Protein AF-A0A960EHS6-F1 (afdb_monomer_lite)

Sequence (74 aa):
MGGVQGIATREIVAAAGQRNASAVSYHFGSRQGLLLEILARRGAPVDRERGRRRAALGDRPSVAELVRCLVAPY

pLDDT: mean 91.99, std 8.31, range [46.38, 98.0]

Structure (mmCIF, N/CA/C/O backbone):
data_AF-A0A960EHS6-F1
#
_entry.id   AF-A0A960EHS6-F1
#
loop_
_atom_site.group_PDB
_atom_site.id
_atom_site.type_symbol
_atom_site.label_atom_id
_atom_site.label_alt_id
_atom_site.label_comp_id
_atom_site.label_asym_id
_atom_site.label_entity_id
_atom_site.label_seq_id
_atom_site.pdbx_PDB_ins_code
_atom_site.Cartn_x
_atom_site.Cartn_y
_atom_site.Cartn_z
_atom_site.occupancy
_atom_site.B_iso_or_equiv
_atom_site.auth_seq_id
_atom_site.auth_comp_id
_atom_site.auth_asym_id
_atom_site.auth_atom_id
_atom_site.pdbx_PDB_model_num
ATOM 1 N N . MET A 1 1 ? 8.374 0.852 21.536 1.00 46.38 1 MET A N 1
ATOM 2 C CA . MET A 1 1 ? 8.122 -0.388 20.774 1.00 46.38 1 MET A CA 1
ATOM 3 C C . MET A 1 1 ? 6.627 -0.549 20.598 1.00 46.38 1 MET A C 1
ATOM 5 O O . MET A 1 1 ? 5.929 -0.674 21.589 1.00 46.38 1 MET A O 1
ATOM 9 N N . GLY A 1 2 ? 6.135 -0.491 19.368 1.00 59.75 2 GLY A N 1
ATOM 10 C CA . GLY A 1 2 ? 4.711 -0.634 19.083 1.00 59.75 2 GLY A CA 1
ATOM 11 C C . GLY A 1 2 ? 4.482 -0.368 17.611 1.00 59.75 2 GLY A C 1
ATOM 12 O O . GLY A 1 2 ? 4.073 0.722 17.237 1.00 59.75 2 GLY A O 1
ATOM 13 N N . GLY A 1 3 ? 4.850 -1.331 16.764 1.00 77.75 3 GLY A N 1
ATOM 14 C CA . GLY A 1 3 ? 4.510 -1.268 15.345 1.00 77.75 3 GLY A CA 1
ATOM 15 C C . GLY A 1 3 ? 2.994 -1.318 15.146 1.00 77.75 3 GLY A C 1
ATOM 16 O O . GLY A 1 3 ? 2.212 -1.217 16.090 1.00 77.75 3 GLY A O 1
ATOM 17 N N . VAL A 1 4 ? 2.556 -1.571 13.917 1.00 84.81 4 VAL A N 1
ATOM 18 C CA . VAL A 1 4 ? 1.127 -1.624 13.574 1.00 84.81 4 VAL A CA 1
ATOM 19 C C . VAL A 1 4 ? 0.317 -2.565 14.477 1.00 84.81 4 VAL A C 1
ATOM 21 O O . VAL A 1 4 ? -0.866 -2.334 14.649 1.00 84.81 4 VAL A O 1
ATOM 24 N N . GLN A 1 5 ? 0.898 -3.589 15.103 1.00 84.81 5 GLN A N 1
ATOM 25 C CA . GLN A 1 5 ? 0.167 -4.491 16.007 1.00 84.81 5 GLN A CA 1
ATOM 26 C C . GLN A 1 5 ? -0.034 -3.950 17.432 1.00 84.81 5 GLN A C 1
ATOM 28 O O . GLN A 1 5 ? -0.931 -4.406 18.129 1.00 84.81 5 GLN A O 1
ATOM 33 N N . GLY A 1 6 ? 0.767 -2.973 17.867 1.00 87.88 6 GLY A N 1
ATOM 34 C CA . GLY A 1 6 ? 0.737 -2.467 19.243 1.00 87.88 6 GLY A CA 1
ATOM 35 C C . GLY A 1 6 ? -0.337 -1.414 19.522 1.00 87.88 6 GLY A C 1
ATOM 36 O O . GLY A 1 6 ? -0.577 -1.102 20.680 1.00 87.88 6 GLY A O 1
ATOM 37 N N . ILE A 1 7 ? -0.973 -0.859 18.485 1.00 88.94 7 ILE A N 1
ATOM 38 C CA . ILE A 1 7 ? -1.936 0.245 18.627 1.00 88.94 7 ILE A CA 1
ATOM 39 C C . ILE A 1 7 ? -3.361 -0.301 18.748 1.00 88.94 7 ILE A C 1
ATOM 41 O O . ILE A 1 7 ? -3.866 -0.939 17.817 1.00 88.94 7 ILE A O 1
ATOM 45 N N . ALA A 1 8 ? -4.061 -0.003 19.840 1.00 89.38 8 ALA A N 1
ATOM 46 C CA . ALA A 1 8 ? -5.444 -0.433 20.004 1.00 89.38 8 ALA A CA 1
ATOM 47 C C . ALA A 1 8 ? -6.405 0.347 19.087 1.00 89.38 8 ALA A C 1
ATOM 49 O O . ALA A 1 8 ? -6.234 1.536 18.825 1.00 89.38 8 ALA A O 1
ATOM 50 N N . THR A 1 9 ? -7.493 -0.295 18.647 1.00 89.75 9 THR A N 1
ATOM 51 C CA . THR A 1 9 ? -8.531 0.348 17.812 1.00 89.75 9 THR A CA 1
ATOM 52 C C . THR A 1 9 ? -9.106 1.613 18.458 1.00 89.75 9 THR A C 1
ATOM 54 O O . THR A 1 9 ? -9.383 2.590 17.770 1.00 89.75 9 THR A O 1
ATOM 57 N N . ARG A 1 10 ? -9.234 1.631 19.790 1.00 89.19 10 ARG A N 1
ATOM 58 C CA . ARG A 1 10 ? -9.692 2.808 20.545 1.00 89.19 10 ARG A CA 1
ATOM 59 C C . ARG A 1 10 ? -8.754 4.010 20.415 1.00 89.19 10 ARG A C 1
ATOM 61 O O . ARG A 1 10 ? -9.234 5.133 20.369 1.00 89.19 10 ARG A O 1
ATOM 68 N N . GLU A 1 11 ? -7.443 3.780 20.330 1.00 91.19 11 GLU A N 1
ATOM 69 C CA . GLU A 1 11 ? -6.450 4.849 20.172 1.00 91.19 11 GLU A CA 1
ATOM 70 C C . GLU A 1 11 ? -6.544 5.454 18.773 1.00 91.19 11 GLU A C 1
ATOM 72 O O . GLU A 1 11 ? -6.526 6.670 18.627 1.00 91.19 11 GLU A O 1
ATOM 77 N N . ILE A 1 12 ? -6.747 4.610 17.755 1.00 90.44 12 ILE A N 1
ATOM 78 C CA . ILE A 1 12 ? -7.000 5.044 16.373 1.00 90.44 12 ILE A CA 1
ATOM 79 C C . ILE A 1 12 ? -8.257 5.922 16.307 1.00 90.44 12 ILE A C 1
ATOM 81 O O . ILE A 1 12 ? -8.243 6.990 15.703 1.00 90.44 12 ILE A O 1
ATOM 85 N N . VAL A 1 13 ? -9.341 5.483 16.946 1.00 91.56 13 VAL A N 1
ATOM 86 C CA . VAL A 1 13 ? -10.631 6.188 16.967 1.00 91.56 13 VAL A CA 1
ATOM 87 C C . VAL A 1 13 ? -10.535 7.514 17.718 1.00 91.56 13 VAL A C 1
ATOM 89 O O . VAL A 1 13 ? -10.993 8.531 17.200 1.00 91.56 13 VAL A O 1
ATOM 92 N N . ALA A 1 14 ? -9.864 7.533 18.872 1.00 92.00 14 ALA A N 1
ATOM 93 C CA . ALA A 1 14 ? -9.601 8.757 19.621 1.00 92.00 14 ALA A CA 1
ATOM 94 C C . ALA A 1 14 ? -8.748 9.750 18.813 1.00 92.00 14 ALA A C 1
ATOM 96 O O . ALA A 1 14 ? -9.099 10.925 18.721 1.00 92.00 14 ALA A O 1
ATOM 97 N N . ALA A 1 15 ? -7.677 9.277 18.167 1.00 92.75 15 ALA A N 1
ATOM 98 C CA . ALA A 1 15 ? -6.831 10.101 17.302 1.00 92.75 15 ALA A CA 1
ATOM 99 C C . ALA A 1 15 ? -7.585 10.636 16.069 1.00 92.75 15 ALA A C 1
ATOM 101 O O . ALA A 1 15 ? -7.285 11.725 15.588 1.00 92.75 15 ALA A O 1
ATOM 102 N N . ALA A 1 16 ? -8.592 9.905 15.583 1.00 91.12 16 ALA A N 1
ATOM 103 C CA . ALA A 1 16 ? -9.486 10.340 14.511 1.00 91.12 16 ALA A CA 1
ATOM 104 C C . ALA A 1 16 ? -10.605 11.297 14.979 1.00 91.12 16 ALA A C 1
ATOM 106 O O . ALA A 1 16 ? -11.484 11.639 14.187 1.00 91.12 16 ALA A O 1
ATOM 107 N N . GLY A 1 17 ? -10.623 11.703 16.257 1.00 93.06 17 GLY A N 1
ATOM 108 C CA . GLY A 1 17 ? -11.670 12.557 16.832 1.00 93.06 17 GLY A CA 1
ATOM 109 C C . GLY A 1 17 ? -13.032 11.867 16.970 1.00 93.06 17 GLY A C 1
ATOM 110 O O . GLY A 1 17 ? -14.045 12.523 17.207 1.00 93.06 17 GLY A O 1
ATOM 111 N N . GLN A 1 18 ? -13.074 10.544 16.815 1.00 89.12 18 GLN A N 1
ATOM 112 C CA . GLN A 1 18 ? -14.283 9.742 16.923 1.00 89.12 18 GLN A CA 1
ATOM 113 C C . GLN A 1 18 ? -14.450 9.241 18.361 1.00 89.12 18 GLN A C 1
ATOM 115 O O . GLN A 1 18 ? -13.483 8.949 19.059 1.00 89.12 18 GLN A O 1
ATOM 120 N N . ARG A 1 19 ? -15.698 9.117 18.821 1.00 84.50 19 ARG A N 1
ATOM 121 C CA . ARG A 1 19 ? -16.013 8.615 20.175 1.00 84.50 19 ARG A CA 1
ATOM 122 C C . ARG A 1 19 ? -16.429 7.142 20.198 1.00 84.50 19 ARG A C 1
ATOM 124 O O . ARG A 1 19 ? -16.626 6.584 21.270 1.00 84.50 19 ARG A O 1
ATOM 131 N N . ASN A 1 20 ? -16.576 6.515 19.029 1.00 86.88 20 ASN A N 1
ATOM 132 C CA . ASN A 1 20 ? -17.153 5.181 18.889 1.00 86.88 20 ASN A CA 1
ATOM 133 C C . ASN A 1 20 ? -16.198 4.217 18.172 1.00 86.88 20 ASN A C 1
ATOM 135 O O . ASN A 1 20 ? -15.903 4.389 16.989 1.00 86.88 20 ASN A O 1
ATOM 139 N N . ALA A 1 21 ? -15.774 3.161 18.872 1.00 82.56 21 ALA A N 1
ATOM 140 C CA . ALA A 1 21 ? -14.930 2.107 18.313 1.00 82.56 21 ALA A CA 1
ATOM 141 C C . ALA A 1 21 ? -15.580 1.379 17.122 1.00 82.56 21 ALA A C 1
ATOM 143 O O . ALA A 1 21 ? -14.880 0.967 16.195 1.00 82.56 21 ALA A O 1
ATOM 144 N N . SER A 1 22 ? -16.914 1.281 17.105 1.00 90.25 22 SER A N 1
ATOM 145 C CA . SER A 1 22 ? -17.672 0.647 16.025 1.00 90.25 22 SER A CA 1
ATOM 146 C C . SER A 1 22 ? -17.547 1.378 14.691 1.00 90.25 22 SER A C 1
ATOM 148 O O . SER A 1 22 ? -17.792 0.759 13.663 1.00 90.25 22 SER A O 1
ATOM 150 N N . ALA A 1 23 ? -17.117 2.648 14.667 1.00 89.94 23 ALA A N 1
ATOM 151 C CA . ALA A 1 23 ? -16.866 3.373 13.420 1.00 89.94 23 ALA A CA 1
ATOM 152 C C . ALA A 1 23 ? -15.827 2.657 12.539 1.00 89.94 23 ALA A C 1
ATOM 154 O O . ALA A 1 23 ? -15.964 2.635 11.318 1.00 89.94 23 ALA A O 1
ATOM 155 N N . VAL A 1 24 ? -14.821 2.011 13.146 1.00 92.31 24 VAL A N 1
ATOM 156 C CA . VAL A 1 24 ? -13.818 1.247 12.390 1.00 92.31 24 VAL A CA 1
ATOM 157 C C . VAL A 1 24 ? -14.451 0.028 11.730 1.00 92.31 24 VAL A C 1
ATOM 159 O O . VAL A 1 24 ? -14.285 -0.170 10.531 1.00 92.31 24 VAL A O 1
ATOM 162 N N . SER A 1 25 ? -15.204 -0.770 12.485 1.00 92.44 25 SER A N 1
ATOM 163 C CA . SER A 1 25 ? -15.885 -1.939 11.923 1.00 92.44 25 SER A CA 1
ATOM 164 C C . SER A 1 25 ? -16.960 -1.548 10.907 1.00 92.44 25 SER A C 1
ATOM 166 O O . SER A 1 25 ? -17.125 -2.234 9.910 1.00 92.44 25 SER A O 1
ATOM 168 N N . TYR A 1 26 ? -17.658 -0.431 11.115 1.00 92.31 26 TYR A N 1
ATOM 169 C CA . TYR A 1 26 ? -18.688 0.056 10.200 1.00 92.31 26 TYR A CA 1
ATOM 170 C C . TYR A 1 26 ? -18.114 0.485 8.844 1.00 92.31 26 TYR A C 1
ATOM 172 O O . TYR A 1 26 ? -18.632 0.089 7.806 1.00 92.31 26 TYR A O 1
ATOM 180 N N . HIS A 1 27 ? -17.029 1.266 8.836 1.00 93.06 27 HIS A N 1
ATOM 181 C CA . HIS A 1 27 ? -16.447 1.775 7.590 1.00 93.06 27 HIS A CA 1
ATOM 182 C C . HIS A 1 27 ? -15.486 0.801 6.913 1.00 93.06 27 HIS A C 1
ATOM 184 O O . HIS A 1 27 ? -15.349 0.831 5.694 1.00 93.06 27 HIS A O 1
ATOM 190 N N . PHE A 1 28 ? -14.803 -0.038 7.691 1.00 94.81 28 PHE A N 1
ATOM 191 C CA . PHE A 1 28 ? -13.697 -0.854 7.193 1.00 94.81 28 PHE A CA 1
ATOM 192 C C . PHE A 1 28 ? -13.885 -2.355 7.440 1.00 94.81 28 PHE A C 1
ATOM 194 O O . PHE A 1 28 ? -12.995 -3.144 7.129 1.00 94.81 28 PHE A O 1
ATOM 201 N N . GLY A 1 29 ? -14.993 -2.777 8.054 1.00 95.44 29 GLY A N 1
ATOM 202 C CA . GLY A 1 29 ? -15.269 -4.168 8.435 1.00 95.44 29 GLY A CA 1
ATOM 203 C C . GLY A 1 29 ? -14.445 -4.658 9.631 1.00 95.44 29 GLY A C 1
ATOM 204 O O . GLY A 1 29 ? -14.951 -5.354 10.507 1.00 95.44 29 GLY A O 1
ATOM 205 N N . SER A 1 30 ? -13.169 -4.279 9.707 1.00 93.81 30 SER A N 1
ATOM 206 C CA . SER A 1 30 ? -12.263 -4.634 10.795 1.00 93.81 30 SER A CA 1
ATOM 207 C C . SER A 1 30 ? -11.057 -3.695 10.866 1.00 93.81 30 SER A C 1
ATOM 209 O O . SER A 1 30 ? -10.780 -2.914 9.955 1.00 93.81 30 SER A O 1
ATOM 211 N N . ARG A 1 31 ? -10.266 -3.829 11.936 1.00 91.44 31 ARG A N 1
ATOM 212 C CA . ARG A 1 31 ? -8.950 -3.180 12.048 1.00 91.44 31 ARG A CA 1
ATOM 213 C C . ARG A 1 31 ? -8.010 -3.579 10.905 1.00 91.44 31 ARG A C 1
ATOM 215 O O . ARG A 1 31 ? -7.261 -2.743 10.412 1.00 91.44 31 ARG A O 1
ATOM 222 N N . GLN A 1 32 ? -8.052 -4.844 10.483 1.00 93.81 32 GLN A N 1
ATOM 223 C CA . GLN A 1 32 ? -7.277 -5.318 9.337 1.00 93.81 32 GLN A CA 1
ATOM 224 C C . GLN A 1 32 ? -7.768 -4.675 8.036 1.00 93.81 32 GLN A C 1
ATOM 226 O O . GLN A 1 32 ? -6.945 -4.236 7.241 1.00 93.81 32 GLN A O 1
ATOM 231 N N . GLY A 1 33 ? -9.085 -4.555 7.850 1.00 95.62 33 GLY A N 1
ATOM 232 C CA . GLY A 1 33 ? -9.667 -3.867 6.697 1.00 95.62 33 GLY A CA 1
ATOM 233 C C . GLY A 1 33 ? -9.235 -2.403 6.619 1.00 95.62 33 GLY A C 1
ATOM 234 O O . GLY A 1 33 ? -8.796 -1.953 5.569 1.00 95.62 33 GLY A O 1
ATOM 235 N N . LEU A 1 34 ? -9.209 -1.691 7.751 1.00 94.25 34 LEU A N 1
ATOM 236 C CA . LEU A 1 34 ? -8.689 -0.319 7.809 1.00 94.25 34 LEU A CA 1
ATOM 237 C C . LEU A 1 34 ? -7.227 -0.240 7.337 1.00 94.25 34 LEU A C 1
ATOM 239 O O . LEU A 1 34 ? -6.859 0.663 6.587 1.00 94.25 34 LEU A O 1
ATOM 243 N N . LEU A 1 35 ? -6.383 -1.182 7.764 1.00 94.44 35 LEU A N 1
ATOM 244 C CA . LEU A 1 35 ? -4.984 -1.226 7.335 1.00 94.44 35 LEU A CA 1
ATOM 245 C C . LEU A 1 35 ? -4.855 -1.501 5.835 1.00 94.44 35 LEU A C 1
ATOM 247 O O . LEU A 1 35 ? -4.058 -0.838 5.174 1.00 94.44 35 LEU A O 1
ATOM 251 N N . LEU A 1 36 ? -5.644 -2.435 5.300 1.00 95.69 36 LEU A N 1
ATOM 252 C CA . LEU A 1 36 ? -5.664 -2.736 3.868 1.00 95.69 36 LEU A CA 1
ATOM 253 C C . LEU A 1 36 ? -6.090 -1.518 3.046 1.00 95.69 36 LEU A C 1
ATOM 255 O O . LEU A 1 36 ? -5.422 -1.199 2.068 1.00 95.69 36 LEU A O 1
ATOM 259 N N . GLU A 1 37 ? -7.110 -0.780 3.482 1.00 96.38 37 GLU A N 1
ATOM 260 C C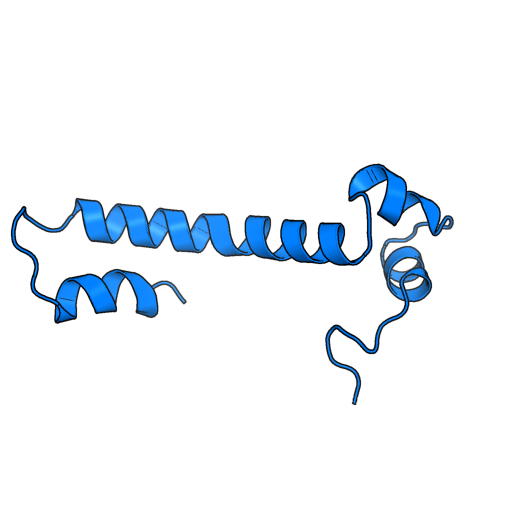A . GLU A 1 37 ? -7.546 0.450 2.812 1.00 96.38 37 GLU A CA 1
ATOM 261 C C . GLU A 1 37 ? -6.473 1.549 2.843 1.00 96.38 37 GLU A C 1
ATOM 263 O O . GLU A 1 37 ? -6.237 2.231 1.844 1.00 96.38 37 GLU A O 1
ATOM 268 N N . ILE A 1 38 ? -5.750 1.704 3.959 1.00 94.81 38 ILE A N 1
ATOM 269 C CA . ILE A 1 38 ? -4.611 2.634 4.030 1.00 94.81 38 ILE A CA 1
ATOM 270 C C . ILE A 1 38 ? -3.516 2.228 3.037 1.00 94.81 38 ILE A C 1
ATOM 272 O O . ILE A 1 38 ? -2.983 3.091 2.331 1.00 94.81 38 ILE A O 1
ATOM 276 N N . LEU A 1 39 ? -3.172 0.938 2.985 1.00 95.06 39 LEU A N 1
ATOM 277 C CA . LEU A 1 39 ? -2.163 0.416 2.065 1.00 95.06 39 LEU A CA 1
ATOM 278 C C . LEU A 1 39 ? -2.595 0.593 0.611 1.00 95.06 39 LEU A C 1
ATOM 280 O O . LEU A 1 39 ? -1.807 1.094 -0.182 1.00 95.06 39 LEU A O 1
ATOM 284 N N . ALA A 1 40 ? -3.844 0.273 0.275 1.00 95.62 40 ALA A N 1
ATOM 285 C CA . ALA A 1 40 ? -4.394 0.454 -1.063 1.00 95.62 40 ALA A CA 1
ATOM 286 C C . ALA A 1 40 ? -4.366 1.930 -1.477 1.00 95.62 40 ALA A C 1
ATOM 288 O O . ALA A 1 40 ? -3.862 2.275 -2.547 1.00 95.62 40 ALA A O 1
ATOM 289 N N . ARG A 1 41 ? -4.817 2.833 -0.598 1.00 96.25 41 ARG A N 1
ATOM 290 C CA . ARG A 1 41 ? -4.826 4.276 -0.868 1.00 96.25 41 ARG A CA 1
ATOM 291 C C . ARG A 1 41 ? -3.422 4.839 -1.092 1.00 96.25 41 ARG A C 1
ATOM 293 O O . ARG A 1 41 ? -3.249 5.703 -1.951 1.00 96.25 41 ARG A O 1
ATOM 300 N N . ARG A 1 42 ? -2.429 4.382 -0.324 1.00 94.38 42 ARG A N 1
ATOM 301 C CA . ARG A 1 42 ? -1.028 4.824 -0.454 1.00 94.38 42 ARG A CA 1
ATOM 302 C C . ARG A 1 42 ? -0.286 4.133 -1.599 1.00 94.38 42 ARG A C 1
ATOM 304 O O . ARG A 1 42 ? 0.586 4.754 -2.195 1.00 94.38 42 ARG A O 1
ATOM 311 N N . GLY A 1 43 ? -0.632 2.886 -1.908 1.00 95.19 43 GLY A N 1
ATOM 312 C CA . GLY A 1 43 ? -0.039 2.093 -2.985 1.00 95.19 43 GLY A CA 1
ATOM 313 C C . GLY A 1 43 ? -0.542 2.495 -4.367 1.00 95.19 43 GLY A C 1
ATOM 314 O O . GLY A 1 43 ? 0.244 2.553 -5.304 1.00 95.19 43 GLY A O 1
ATOM 315 N N . ALA A 1 44 ? -1.813 2.890 -4.493 1.00 96.06 44 ALA A N 1
ATOM 316 C CA . ALA A 1 44 ? -2.416 3.220 -5.785 1.00 96.06 44 ALA A CA 1
ATOM 317 C C . ALA A 1 44 ? -1.645 4.282 -6.605 1.00 96.06 44 ALA A C 1
ATOM 319 O O . ALA A 1 44 ? -1.496 4.099 -7.813 1.00 96.06 44 ALA A O 1
ATOM 320 N N . PRO A 1 45 ? -1.121 5.385 -6.029 1.00 95.88 45 PRO A N 1
ATOM 321 C CA . PRO A 1 45 ? -0.246 6.302 -6.761 1.00 95.88 45 PRO A CA 1
ATOM 322 C C . PRO A 1 45 ? 1.047 5.649 -7.270 1.00 95.88 45 PRO A C 1
ATOM 324 O O . PRO A 1 45 ? 1.409 5.868 -8.425 1.00 95.88 45 PRO A O 1
ATOM 327 N N . VAL A 1 46 ? 1.702 4.832 -6.439 1.00 96.12 46 VAL A N 1
ATOM 328 C CA . VAL A 1 46 ? 2.935 4.108 -6.788 1.00 96.12 46 VAL A CA 1
ATOM 329 C C . VAL A 1 46 ? 2.660 3.114 -7.913 1.00 96.12 46 VAL A C 1
ATOM 331 O O . VAL A 1 46 ? 3.381 3.089 -8.905 1.00 96.12 46 VAL A O 1
ATOM 334 N N . ASP A 1 47 ? 1.572 2.351 -7.820 1.00 96.25 47 ASP A N 1
ATOM 335 C CA . ASP A 1 47 ? 1.177 1.378 -8.841 1.00 96.25 47 ASP A CA 1
ATOM 336 C C . ASP A 1 47 ? 0.790 2.039 -10.166 1.00 96.25 47 ASP A C 1
ATOM 338 O O . ASP A 1 47 ? 1.144 1.538 -11.235 1.00 96.25 47 ASP A O 1
ATOM 342 N N . ARG A 1 48 ? 0.151 3.215 -10.126 1.00 97.12 48 ARG A N 1
ATOM 343 C CA . ARG A 1 48 ? -0.078 4.014 -11.339 1.00 97.12 48 ARG A CA 1
ATOM 344 C C . ARG A 1 48 ? 1.230 4.434 -11.997 1.00 97.12 48 ARG A C 1
ATOM 346 O O . ARG A 1 48 ? 1.347 4.342 -13.216 1.00 97.12 48 ARG A O 1
ATOM 353 N N . GLU A 1 49 ? 2.211 4.876 -11.218 1.00 97.38 49 GLU A N 1
ATOM 354 C CA . GLU A 1 49 ? 3.514 5.278 -11.750 1.00 97.38 49 GLU A CA 1
ATOM 355 C C . GLU A 1 49 ? 4.308 4.083 -12.299 1.00 97.38 49 GLU A C 1
ATOM 357 O O . GLU A 1 49 ? 4.865 4.162 -13.394 1.00 97.38 49 GLU A O 1
ATOM 362 N N . ARG A 1 50 ? 4.278 2.937 -11.609 1.00 97.44 50 ARG A N 1
ATOM 363 C CA . ARG A 1 50 ? 4.804 1.657 -12.116 1.00 97.44 50 ARG A CA 1
ATOM 364 C C . ARG A 1 50 ? 4.197 1.304 -13.468 1.00 97.44 50 ARG A C 1
ATOM 366 O O . ARG A 1 50 ? 4.926 0.959 -14.397 1.00 97.44 50 ARG A O 1
ATOM 373 N N . GLY A 1 51 ? 2.872 1.421 -13.582 1.00 96.88 51 GLY A N 1
ATOM 374 C CA . GLY A 1 51 ? 2.128 1.175 -14.814 1.00 96.88 51 GLY A CA 1
ATOM 375 C C . GLY A 1 51 ? 2.543 2.112 -15.947 1.00 96.88 51 GLY A C 1
ATOM 376 O O . GLY A 1 51 ? 2.820 1.642 -17.048 1.00 96.88 51 GLY A O 1
ATOM 377 N N . ARG A 1 52 ? 2.673 3.417 -15.673 1.00 97.56 52 ARG A N 1
ATOM 378 C CA . ARG A 1 52 ? 3.163 4.402 -16.656 1.00 97.56 52 ARG A CA 1
ATOM 379 C C . ARG A 1 52 ? 4.571 4.076 -17.146 1.00 97.56 52 ARG A C 1
ATOM 381 O O . ARG A 1 52 ? 4.803 4.060 -18.349 1.00 97.56 52 ARG A O 1
ATOM 388 N N . ARG A 1 53 ? 5.496 3.774 -16.230 1.00 97.19 53 ARG A N 1
ATOM 389 C CA . ARG A 1 53 ? 6.880 3.408 -16.571 1.00 97.19 53 ARG A CA 1
ATOM 390 C C . ARG A 1 53 ? 6.940 2.142 -17.410 1.00 97.19 53 ARG A C 1
ATOM 392 O O . ARG A 1 53 ? 7.660 2.116 -18.397 1.00 97.19 53 ARG A O 1
ATOM 399 N N . ARG A 1 54 ? 6.143 1.128 -17.060 1.00 97.12 54 ARG A N 1
ATOM 400 C CA . ARG A 1 54 ? 6.026 -0.108 -17.840 1.00 97.12 54 ARG A CA 1
ATOM 401 C C . ARG A 1 54 ? 5.467 0.151 -19.238 1.00 97.12 54 ARG A C 1
ATOM 403 O O . ARG A 1 54 ? 5.982 -0.425 -20.186 1.00 97.12 54 ARG A O 1
ATOM 410 N N . ALA A 1 55 ? 4.438 0.987 -19.361 1.00 97.06 55 ALA A N 1
ATOM 411 C CA . ALA A 1 55 ? 3.819 1.320 -20.644 1.00 97.06 55 ALA A CA 1
ATOM 412 C C . ALA A 1 55 ? 4.751 2.117 -21.574 1.00 97.06 55 ALA A C 1
ATOM 414 O O . ALA A 1 55 ? 4.573 2.084 -22.785 1.00 97.06 55 ALA A O 1
ATOM 415 N N . ALA A 1 56 ? 5.746 2.812 -21.017 1.00 96.94 56 ALA A N 1
ATOM 416 C CA . ALA A 1 56 ? 6.787 3.491 -21.785 1.00 96.94 56 ALA A CA 1
ATOM 417 C C . ALA A 1 56 ? 7.897 2.548 -22.293 1.00 96.94 56 ALA A C 1
ATOM 419 O O . ALA A 1 56 ? 8.744 2.979 -23.074 1.00 96.94 56 ALA A O 1
ATOM 420 N N . LEU A 1 57 ? 7.922 1.282 -21.859 1.00 97.12 57 LEU A N 1
ATOM 421 C CA . LEU A 1 57 ? 8.857 0.283 -22.376 1.00 97.12 57 LEU A CA 1
ATOM 422 C C . LEU A 1 57 ? 8.301 -0.364 -23.653 1.00 97.12 57 LEU A C 1
ATOM 424 O O . LEU A 1 57 ? 7.094 -0.549 -23.783 1.00 97.12 57 LEU A O 1
ATOM 428 N N . GLY A 1 58 ? 9.188 -0.752 -24.5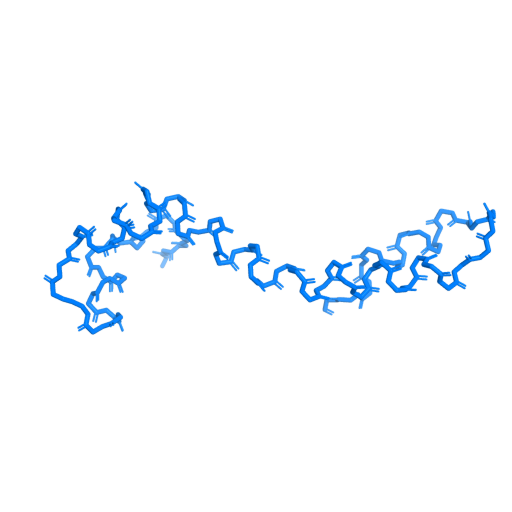73 1.00 95.50 58 GLY A N 1
ATOM 429 C CA . GLY A 1 58 ? 8.816 -1.549 -25.748 1.00 95.50 58 GLY A CA 1
ATOM 430 C C . GLY A 1 58 ? 8.455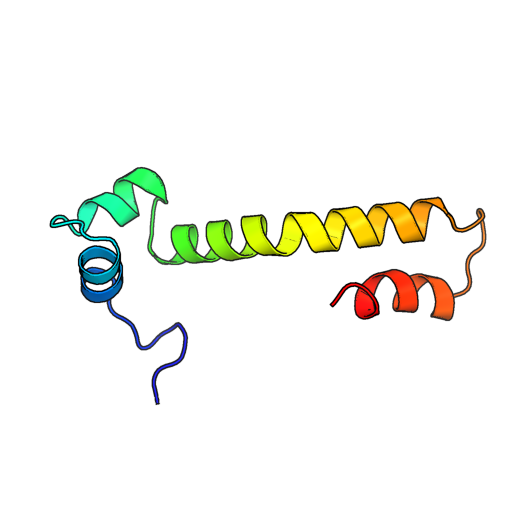 -3.000 -25.401 1.00 95.50 58 GLY A C 1
ATOM 431 O O . GLY A 1 58 ? 8.547 -3.418 -24.249 1.00 95.50 58 GLY A O 1
ATOM 432 N N . ASP A 1 59 ? 8.106 -3.800 -26.412 1.00 95.56 59 ASP A N 1
ATOM 433 C CA . ASP A 1 59 ? 7.553 -5.159 -26.239 1.00 95.56 59 ASP A CA 1
ATOM 434 C C . ASP A 1 59 ? 8.511 -6.177 -25.603 1.00 95.56 59 ASP A C 1
ATOM 436 O O . ASP A 1 59 ? 8.084 -7.204 -25.071 1.00 95.56 59 ASP A O 1
ATOM 440 N N . ARG A 1 60 ? 9.820 -5.912 -25.660 1.00 96.56 60 ARG A N 1
ATOM 441 C CA . ARG A 1 60 ? 10.870 -6.791 -25.126 1.00 96.56 60 ARG A CA 1
ATOM 442 C C . ARG A 1 60 ? 11.776 -6.039 -24.150 1.00 96.56 60 ARG A C 1
ATOM 444 O O . ARG A 1 60 ? 12.949 -5.828 -24.458 1.00 96.56 60 ARG A O 1
ATOM 451 N N . PRO A 1 61 ? 11.254 -5.620 -22.986 1.00 96.62 61 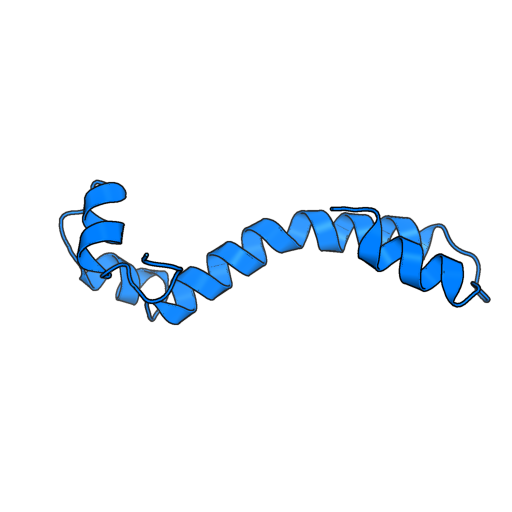PRO A N 1
ATOM 452 C CA . PRO A 1 61 ? 12.076 -4.983 -21.976 1.00 96.62 61 PRO A CA 1
ATOM 453 C C . PRO A 1 61 ? 12.999 -6.009 -21.321 1.00 96.62 61 PRO A C 1
ATOM 455 O O . PRO A 1 61 ? 12.638 -7.169 -21.107 1.00 96.62 61 PRO A O 1
ATOM 458 N N . SER A 1 62 ? 14.188 -5.567 -20.944 1.00 98.00 62 SER A N 1
ATOM 459 C CA . SER A 1 62 ? 15.083 -6.338 -20.092 1.00 98.00 62 SER A CA 1
ATOM 460 C C . SER A 1 62 ? 14.501 -6.513 -18.683 1.00 98.00 62 SER A C 1
ATOM 462 O O . SER A 1 62 ? 13.721 -5.692 -18.189 1.00 98.00 62 SER A O 1
ATOM 464 N N . VAL A 1 63 ? 14.949 -7.553 -17.973 1.00 97.50 63 VAL A N 1
ATOM 465 C CA . VAL A 1 63 ? 14.599 -7.763 -16.555 1.00 97.50 63 VAL A CA 1
ATOM 466 C C . VAL A 1 63 ? 14.958 -6.536 -15.712 1.00 97.50 63 VAL A C 1
ATOM 468 O O . VAL A 1 63 ? 14.186 -6.137 -14.844 1.00 97.50 63 VAL A O 1
ATOM 471 N N . ALA A 1 64 ? 16.090 -5.887 -15.999 1.00 97.88 64 ALA A N 1
ATOM 472 C CA . ALA A 1 64 ? 16.518 -4.688 -15.286 1.00 97.88 64 ALA A CA 1
ATOM 473 C C . ALA A 1 64 ? 15.530 -3.517 -15.451 1.00 97.88 64 ALA A C 1
ATOM 475 O O . ALA A 1 64 ? 15.285 -2.785 -14.494 1.00 97.88 64 ALA A O 1
ATOM 476 N N . GLU A 1 65 ? 14.934 -3.341 -16.632 1.00 97.88 65 GLU A N 1
ATOM 477 C CA . GLU A 1 65 ? 13.918 -2.306 -16.873 1.00 97.88 65 GLU A CA 1
ATOM 478 C C . GLU A 1 65 ? 12.605 -2.609 -16.150 1.00 97.88 65 GLU A C 1
ATOM 480 O O . GLU A 1 65 ? 12.010 -1.712 -15.548 1.00 97.88 65 GLU A O 1
ATOM 485 N N . LEU A 1 66 ? 12.192 -3.878 -16.128 1.00 97.19 66 LEU A N 1
ATOM 486 C CA . LEU A 1 66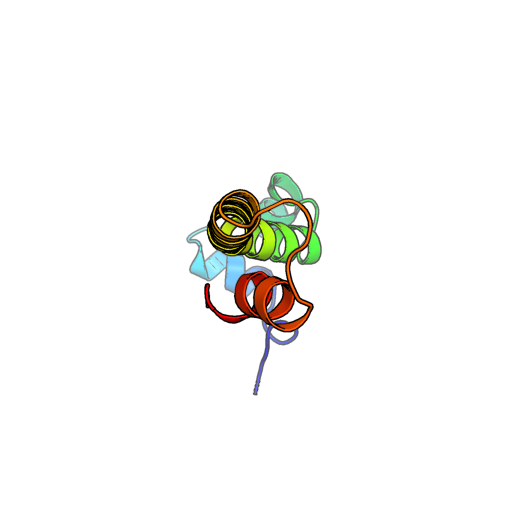 ? 11.021 -4.318 -15.368 1.00 97.19 66 LEU A CA 1
ATOM 487 C C . LEU A 1 66 ? 11.215 -4.113 -13.859 1.00 97.19 66 LEU A C 1
ATOM 489 O O . LEU A 1 66 ? 10.336 -3.565 -13.194 1.00 97.19 66 LEU A O 1
ATOM 493 N N . VAL A 1 67 ? 12.382 -4.479 -13.321 1.00 97.31 67 VAL A N 1
ATOM 494 C CA . VAL A 1 67 ? 12.721 -4.251 -11.908 1.00 97.31 67 VAL A CA 1
ATOM 495 C C . VAL A 1 67 ? 12.749 -2.756 -11.595 1.00 97.31 67 VAL A C 1
ATOM 497 O O . VAL A 1 67 ? 12.163 -2.338 -10.597 1.00 97.31 67 VAL A O 1
ATOM 500 N N . ARG A 1 68 ? 13.344 -1.926 -12.465 1.00 96.75 68 ARG A N 1
ATOM 501 C CA . ARG A 1 68 ? 13.334 -0.461 -12.306 1.00 96.75 68 ARG A CA 1
ATOM 502 C C . ARG A 1 68 ? 11.922 0.109 -12.221 1.00 96.75 68 ARG A C 1
ATOM 504 O O . ARG A 1 68 ? 11.707 1.020 -11.425 1.00 96.75 68 ARG A O 1
ATOM 511 N N . CYS A 1 69 ? 10.961 -0.431 -12.974 1.00 97.31 69 CYS A N 1
ATOM 512 C CA . CYS A 1 69 ? 9.565 -0.012 -12.852 1.00 97.31 69 CYS A CA 1
ATOM 513 C C . CYS A 1 69 ? 9.034 -0.238 -11.434 1.00 97.31 69 CYS A C 1
ATOM 515 O O . 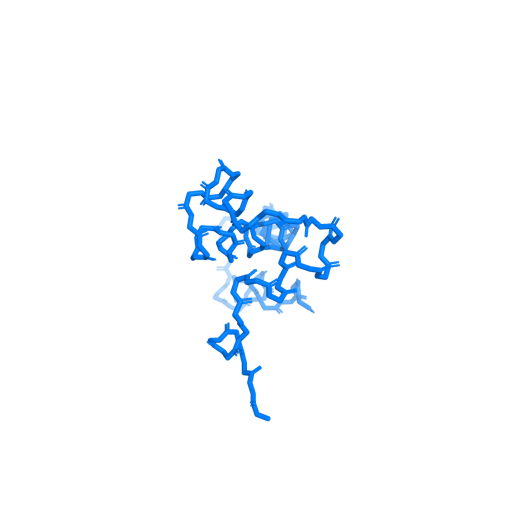CYS A 1 69 ? 8.318 0.621 -10.941 1.00 97.31 69 CYS A O 1
ATOM 517 N N . LEU A 1 70 ? 9.404 -1.338 -10.768 1.00 95.25 70 LEU A N 1
ATOM 518 C CA . LEU A 1 70 ? 8.908 -1.701 -9.436 1.00 95.25 70 LEU A CA 1
ATOM 519 C C . LEU A 1 70 ? 9.565 -0.925 -8.290 1.00 95.25 70 LEU A C 1
ATOM 521 O O . LEU A 1 70 ? 8.870 -0.622 -7.316 1.00 95.25 70 LEU A O 1
ATOM 525 N N . VAL A 1 71 ? 10.870 -0.641 -8.391 1.00 94.88 71 VAL A N 1
ATOM 526 C CA . VAL A 1 71 ? 11.678 -0.120 -7.269 1.00 94.88 71 VAL A CA 1
ATOM 527 C C . VAL A 1 71 ? 11.911 1.388 -7.301 1.00 94.88 71 VAL A C 1
ATOM 529 O O . VAL A 1 71 ? 12.088 1.984 -6.248 1.00 94.88 71 VAL A O 1
ATOM 532 N N . ALA A 1 72 ? 11.907 2.017 -8.478 1.00 92.88 72 ALA A N 1
ATOM 533 C CA . ALA A 1 72 ? 12.167 3.451 -8.601 1.00 92.88 72 ALA A CA 1
ATOM 534 C C . ALA A 1 72 ? 11.031 4.401 -8.144 1.00 92.88 72 ALA A C 1
ATOM 536 O O . ALA A 1 72 ? 11.353 5.537 -7.813 1.00 92.88 72 ALA A O 1
ATOM 537 N N . PRO A 1 73 ? 9.730 4.035 -8.155 1.00 85.44 73 PRO A N 1
ATOM 538 C CA . PRO A 1 73 ? 8.654 4.940 -7.734 1.00 85.44 73 PRO A CA 1
ATOM 539 C C . PRO A 1 73 ? 8.377 4.919 -6.216 1.00 85.44 73 PRO A C 1
ATOM 541 O O . PRO A 1 73 ? 7.218 4.986 -5.807 1.00 85.44 73 PRO A O 1
ATOM 544 N N . TYR A 1 74 ? 9.425 4.839 -5.392 1.00 67.69 74 TYR A N 1
ATOM 545 C CA . TYR A 1 74 ? 9.356 4.882 -3.926 1.00 67.69 74 TYR A CA 1
ATOM 546 C C . TYR A 1 74 ? 10.163 6.033 -3.338 1.00 67.69 74 TYR A C 1
ATOM 548 O O . TYR A 1 74 ? 11.221 6.360 -3.919 1.00 67.69 74 TYR A O 1
#

Secondary structure (DSSP, 8-state):
---TTTS-HHHHHHHTT-S-THHHHHHHSSHHHHHHHHHHHHHHHHHHHHHHHHHTS-SS--HHHHHHHHHS--

Radius of gyration: 18.23 Å; chains: 1; bounding box: 35×20×47 Å

Foldseek 3Di:
DAPLNNDDLCNVCVVVVHPDSCVCCVVQVDSVSVVVVVCCVVCVVLVVQLVVQVVPDDPDDDPVSNVCSNPVSD